Protein AF-A0ABD6E505-F1 (afdb_monomer)

Foldseek 3Di:
DDDPDDDPPPPPPVPFAQDAPLVVLLVVDPDPVLNVLSVVLVPFQAAQQLVSVVSVVVSLVPDPPVSVVVRVVNSVVRRVVLVVVLVVVLVVCVVVVHDPLVSVLSVVLSVLVRRSRGGNNRSVVVNVVSCCVSPVPDDPPPPPPVPDDPD

Secondary structure (DSSP, 8-state):
---------------------HHHHHHH---HHHHHHHHHHHH--SS-HHHHHHHHHHHHHTS-HHHHHHHHHHHHHHHHHHHHHHHHHHHHHHHTT--HHHHHHHHHHHHHHH-TTS-HHHHHHHHHHHHHHHHTTS---TT-GGG----

Solvent-accessible surface area (backbone atoms only — not comparable to full-atom values): 8906 Å² total; per-residue (Å²): 137,87,81,84,78,85,77,82,76,76,79,76,72,76,87,60,60,44,73,79,64,41,70,63,48,43,78,70,48,82,53,66,69,60,32,53,51,44,55,53,54,66,69,52,39,75,54,34,42,50,61,48,51,55,54,52,51,58,53,43,72,73,45,58,69,68,58,41,52,52,50,54,51,51,34,53,47,50,28,51,51,52,52,49,52,51,52,51,52,54,51,51,40,59,76,68,67,52,53,71,54,48,57,50,33,55,53,51,38,48,52,43,72,41,39,43,79,40,16,58,50,55,31,51,55,51,37,52,51,42,48,47,70,51,43,73,86,74,70,91,66,92,73,70,65,82,76,61,72,94,124

Sequence (151 aa):
MFIASLFVCLCLLSSGLGFVEIDELRKMVTNPSDNAELWMLENDRVSPRSSIIQRVNAIVARQPANIQNIYRNLVAREKAEDQAKYQSKLMQLRYRNASPQQIQALQQAYQIKTNMALSRQQASNQKNLIYRNAYAWGSTDSRDNSFEWDD

Structure (mmCIF, N/CA/C/O backbone):
data_AF-A0ABD6E505-F1
#
_entry.id   AF-A0ABD6E505-F1
#
loop_
_atom_site.group_PDB
_atom_site.id
_atom_site.type_symbol
_atom_site.label_atom_id
_atom_site.label_alt_id
_atom_site.label_comp_id
_atom_site.label_asym_id
_atom_site.label_entity_id
_atom_site.label_seq_id
_atom_site.pdbx_PDB_ins_code
_atom_site.Cartn_x
_atom_site.Cartn_y
_atom_site.Cartn_z
_atom_site.occupancy
_atom_site.B_iso_or_equiv
_atom_site.auth_seq_id
_atom_site.auth_comp_id
_atom_site.auth_asym_id
_atom_site.auth_atom_id
_atom_site.pdbx_PDB_model_num
ATOM 1 N N . MET A 1 1 ? -48.729 -12.879 -18.733 1.00 40.56 1 MET A N 1
ATOM 2 C CA . MET A 1 1 ? -47.626 -13.685 -18.166 1.00 40.56 1 MET A CA 1
ATOM 3 C C . MET A 1 1 ? -46.514 -12.727 -17.775 1.00 40.56 1 MET A C 1
ATOM 5 O O . MET A 1 1 ? -45.918 -12.119 -18.651 1.00 40.56 1 MET A O 1
ATOM 9 N N . PHE A 1 2 ? -46.331 -12.503 -16.474 1.00 42.44 2 PHE A N 1
ATOM 10 C CA . PHE A 1 2 ? -45.318 -11.599 -15.927 1.00 42.44 2 PHE A CA 1
ATOM 11 C C . PHE A 1 2 ? -43.981 -12.340 -15.837 1.00 42.44 2 PHE A C 1
ATOM 13 O O . PHE A 1 2 ? -43.869 -13.289 -15.067 1.00 42.44 2 PHE A O 1
ATOM 20 N N . ILE A 1 3 ? -42.974 -11.918 -16.604 1.00 48.38 3 ILE A N 1
ATOM 21 C CA . ILE A 1 3 ? -41.590 -12.364 -16.402 1.00 48.38 3 ILE A CA 1
ATOM 22 C C . ILE A 1 3 ? -40.899 -11.284 -15.573 1.00 48.38 3 ILE A C 1
ATOM 24 O O . ILE A 1 3 ? -40.361 -10.311 -16.095 1.00 48.38 3 ILE A O 1
ATOM 28 N N . ALA A 1 4 ? -40.974 -11.445 -14.254 1.00 53.66 4 ALA A N 1
ATOM 29 C CA . ALA A 1 4 ? -40.120 -10.740 -13.314 1.00 53.66 4 ALA A CA 1
ATOM 30 C C . ALA A 1 4 ? -38.715 -11.354 -13.406 1.00 53.66 4 ALA A C 1
ATOM 32 O O . ALA A 1 4 ? -38.418 -12.338 -12.732 1.00 53.66 4 ALA A O 1
ATOM 33 N N . SER A 1 5 ? -37.866 -10.812 -14.281 1.00 62.41 5 SER A N 1
ATOM 34 C CA . SER A 1 5 ? -36.464 -11.221 -14.353 1.00 62.41 5 SER A CA 1
ATOM 35 C C . SER A 1 5 ? -35.626 -10.311 -13.463 1.00 62.41 5 SER A C 1
ATOM 37 O O . SER A 1 5 ? -35.288 -9.180 -13.805 1.00 62.41 5 SER A O 1
ATOM 39 N N . LEU A 1 6 ? -35.343 -10.849 -12.283 1.00 53.00 6 LEU A N 1
ATOM 40 C CA . LEU A 1 6 ? -34.418 -10.369 -11.273 1.00 53.00 6 LEU A CA 1
ATOM 41 C C . LEU A 1 6 ? -33.017 -10.189 -11.893 1.00 53.00 6 LEU A C 1
ATOM 43 O O . LEU A 1 6 ? -32.361 -11.173 -12.226 1.00 53.00 6 LEU A O 1
ATOM 47 N N . PHE A 1 7 ? -32.540 -8.953 -12.036 1.00 55.47 7 PHE A N 1
ATOM 48 C CA . PHE A 1 7 ? -31.124 -8.671 -12.299 1.00 55.47 7 PHE A CA 1
ATOM 49 C C . PHE A 1 7 ? -30.551 -7.918 -11.098 1.00 55.47 7 PHE A C 1
ATOM 51 O O . PHE A 1 7 ? -30.421 -6.697 -11.082 1.00 55.47 7 PHE A O 1
ATOM 58 N N . VAL A 1 8 ? -30.240 -8.677 -10.044 1.00 52.44 8 VAL A N 1
ATOM 59 C CA . VAL A 1 8 ? -29.360 -8.218 -8.965 1.00 52.44 8 VAL A CA 1
ATOM 60 C C . VAL A 1 8 ? -27.954 -8.200 -9.555 1.00 52.44 8 VAL A C 1
ATOM 62 O O . VAL A 1 8 ? -27.241 -9.201 -9.534 1.00 52.44 8 VAL A O 1
ATOM 65 N N . CYS A 1 9 ? -27.573 -7.077 -10.164 1.00 50.66 9 CYS A N 1
ATOM 66 C CA . CYS A 1 9 ? -26.200 -6.874 -10.596 1.00 50.66 9 CYS A CA 1
ATOM 67 C C . CYS A 1 9 ? -25.352 -6.627 -9.346 1.00 50.66 9 CYS A C 1
ATOM 69 O O . CYS A 1 9 ? -25.323 -5.538 -8.779 1.00 50.66 9 CYS A O 1
ATOM 71 N N . LEU A 1 10 ? -24.719 -7.709 -8.907 1.00 47.25 10 LEU A N 1
ATOM 72 C CA . LEU A 1 10 ? -23.671 -7.792 -7.909 1.00 47.25 10 LEU A CA 1
ATOM 73 C C . LEU A 1 10 ? -22.609 -6.713 -8.188 1.00 47.25 10 LEU A C 1
ATOM 75 O O . LEU A 1 10 ? -21.744 -6.889 -9.045 1.00 47.25 10 LEU A O 1
ATOM 79 N N . CYS A 1 11 ? -22.669 -5.590 -7.470 1.00 40.06 11 CYS A N 1
ATOM 80 C CA . CYS A 1 11 ? -21.574 -4.627 -7.418 1.00 40.06 11 CYS A CA 1
ATOM 81 C C . CYS A 1 11 ? -20.410 -5.269 -6.657 1.00 40.06 11 CYS A C 1
ATOM 83 O O . CYS A 1 11 ? -20.187 -4.996 -5.478 1.00 40.06 11 CYS A O 1
ATOM 85 N N . LEU A 1 12 ? -19.657 -6.134 -7.340 1.00 37.03 12 LEU A N 1
ATOM 86 C CA . LEU A 1 12 ? -18.276 -6.435 -6.995 1.00 37.03 12 LEU A CA 1
ATOM 87 C C . LEU A 1 12 ? -17.495 -5.138 -7.203 1.00 37.03 12 LEU A C 1
ATOM 89 O O . LEU A 1 12 ? -16.866 -4.926 -8.236 1.00 37.03 12 LEU A O 1
ATOM 93 N N . LEU A 1 13 ? -17.585 -4.232 -6.227 1.00 41.53 13 LEU A N 1
ATOM 94 C CA . LEU A 1 13 ? -16.603 -3.179 -6.061 1.00 41.53 13 LEU A CA 1
ATOM 95 C C . LEU A 1 13 ? -15.273 -3.903 -5.896 1.00 41.53 13 LEU A C 1
ATOM 97 O O . LEU A 1 13 ? -14.963 -4.466 -4.850 1.00 41.53 13 LEU A O 1
ATOM 101 N N . SER A 1 14 ? -14.530 -3.956 -6.993 1.00 43.62 14 SER A N 1
ATOM 102 C CA . SER A 1 14 ? -13.139 -4.348 -7.043 1.00 43.62 14 SER A CA 1
ATOM 103 C C . SER A 1 14 ? -12.364 -3.381 -6.151 1.00 43.62 14 SER A C 1
ATOM 105 O O . SER A 1 14 ? -11.874 -2.343 -6.603 1.00 43.62 14 SER A O 1
ATOM 107 N N . SER A 1 15 ? -12.300 -3.712 -4.862 1.00 41.56 15 SER A N 1
ATOM 108 C CA . SER A 1 15 ? -11.49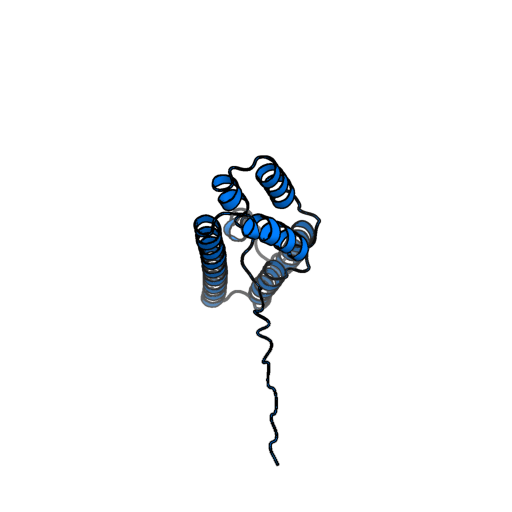9 -3.064 -3.824 1.00 41.56 15 SER A CA 1
ATOM 109 C C . SER A 1 15 ? -10.021 -3.383 -4.049 1.00 41.56 15 SER A C 1
ATOM 111 O O . SER A 1 15 ? -9.359 -4.014 -3.233 1.00 41.56 15 SER A O 1
ATOM 113 N N . GLY A 1 16 ? -9.520 -3.020 -5.225 1.00 50.25 16 GLY A N 1
ATOM 114 C CA . GLY A 1 16 ? -8.101 -2.923 -5.500 1.00 50.25 16 GLY A CA 1
ATOM 115 C C . GLY A 1 16 ? -7.662 -1.495 -5.221 1.00 50.25 16 GLY A C 1
ATOM 116 O O . GLY A 1 16 ? -8.278 -0.560 -5.745 1.00 50.25 16 GLY A O 1
ATOM 117 N N . LEU A 1 17 ? -6.584 -1.379 -4.445 1.00 45.72 17 LEU A N 1
ATOM 118 C CA . LEU A 1 17 ? -5.792 -0.185 -4.132 1.00 45.72 17 LEU A CA 1
ATOM 119 C C . LEU A 1 17 ? -6.328 0.770 -3.069 1.00 45.72 17 LEU A C 1
ATOM 121 O O . LEU A 1 17 ? -7.506 1.100 -3.044 1.00 45.72 17 LEU A O 1
ATOM 125 N N . GLY A 1 18 ? -5.395 1.219 -2.233 1.00 49.81 18 GLY A N 1
ATOM 126 C CA . GLY A 1 18 ? -5.595 1.747 -0.892 1.00 49.81 18 GLY A CA 1
ATOM 127 C C . GLY A 1 18 ? -4.886 0.794 0.058 1.00 49.81 18 GLY A C 1
ATOM 128 O O . GLY A 1 18 ? -5.507 -0.127 0.595 1.00 49.81 18 GLY A O 1
ATOM 129 N N . PHE A 1 19 ? -3.563 0.932 0.173 1.00 57.16 19 PHE A N 1
ATOM 130 C CA . PHE A 1 19 ? -2.916 0.372 1.346 1.00 57.16 19 PHE A CA 1
ATOM 131 C C . PHE A 1 19 ? -3.391 1.174 2.559 1.00 57.16 19 PHE A C 1
ATOM 133 O O . PHE A 1 19 ? -4.110 2.157 2.431 1.00 57.16 19 PHE A O 1
ATOM 140 N N . VAL A 1 20 ? -3.254 0.586 3.731 1.00 66.69 20 VAL A N 1
ATOM 141 C CA . VAL A 1 20 ? -4.198 0.866 4.800 1.00 66.69 20 VAL A CA 1
ATOM 142 C C . VAL A 1 20 ? -3.609 1.967 5.671 1.00 66.69 20 VAL A C 1
ATOM 144 O O . VAL A 1 20 ? -2.615 1.708 6.343 1.00 66.69 20 VAL A O 1
ATOM 147 N N . GLU A 1 21 ? -4.254 3.138 5.702 1.00 84.12 21 GLU A N 1
ATOM 148 C CA . GLU A 1 21 ? -4.054 4.244 6.664 1.00 84.12 21 GLU A CA 1
ATOM 149 C C . GLU A 1 21 ? -4.376 3.786 8.113 1.00 84.12 21 GLU A C 1
ATOM 151 O O . GLU A 1 21 ? -5.223 4.352 8.810 1.00 84.12 21 GLU A O 1
ATOM 156 N N . ILE A 1 22 ? -3.778 2.669 8.554 1.00 90.94 22 ILE A N 1
ATOM 157 C CA . ILE A 1 22 ? -3.976 2.052 9.872 1.00 90.94 22 ILE A CA 1
ATOM 158 C C . ILE A 1 22 ? -3.445 2.994 10.939 1.00 90.94 22 ILE A C 1
ATOM 160 O O . ILE A 1 22 ? -4.117 3.166 11.951 1.00 90.94 22 ILE A O 1
ATOM 164 N N . ASP A 1 23 ? -2.296 3.629 10.706 1.00 92.19 23 ASP A N 1
ATOM 165 C CA . ASP A 1 23 ? -1.736 4.619 11.626 1.00 92.19 23 ASP A CA 1
ATOM 166 C C . ASP A 1 23 ? -2.711 5.786 11.851 1.00 92.19 23 ASP A C 1
ATOM 168 O O . ASP A 1 23 ? -3.028 6.135 12.989 1.00 92.19 23 ASP A O 1
ATOM 172 N N . GLU A 1 24 ? -3.299 6.327 10.781 1.00 93.56 24 GLU A N 1
ATOM 173 C CA . GLU A 1 24 ? -4.310 7.384 10.897 1.00 93.56 24 GLU A CA 1
ATOM 174 C C . GLU A 1 24 ? -5.573 6.901 11.619 1.00 93.56 24 GLU A C 1
ATOM 176 O O . GLU A 1 24 ? -6.121 7.609 12.467 1.00 93.56 24 GLU A O 1
ATOM 181 N N . LEU A 1 25 ? -6.023 5.668 11.360 1.00 94.94 25 LEU A N 1
ATOM 182 C CA . LEU A 1 25 ? -7.134 5.083 12.109 1.00 94.94 25 LEU A CA 1
ATOM 183 C C . LEU A 1 25 ? -6.797 4.946 13.601 1.00 94.94 25 LEU A C 1
ATOM 185 O O . LEU A 1 25 ? -7.627 5.283 14.444 1.00 94.94 25 LEU A O 1
ATOM 189 N N . ARG A 1 26 ? -5.578 4.521 13.948 1.00 95.62 26 ARG A N 1
ATOM 190 C CA . ARG A 1 26 ? -5.114 4.402 15.340 1.00 95.62 26 ARG A CA 1
ATOM 191 C C . ARG A 1 26 ? -5.124 5.736 16.070 1.00 95.62 26 ARG A C 1
ATOM 193 O O . ARG A 1 26 ? -5.472 5.760 17.247 1.00 95.62 26 ARG A O 1
ATOM 200 N N . LYS A 1 27 ? -4.802 6.838 15.388 1.00 94.56 27 LYS A N 1
ATOM 201 C CA . LYS A 1 27 ? -4.876 8.197 15.959 1.00 94.56 27 LYS A CA 1
ATOM 202 C C . LYS A 1 27 ? -6.309 8.616 16.303 1.00 94.56 27 LYS A C 1
ATOM 204 O O . LYS A 1 27 ? -6.499 9.445 17.188 1.00 94.56 27 LYS A O 1
ATOM 209 N N . MET A 1 28 ? -7.313 8.050 15.628 1.00 95.81 28 MET A N 1
ATOM 210 C CA . MET A 1 28 ? -8.731 8.359 15.852 1.00 95.81 28 MET A CA 1
ATOM 211 C C . MET A 1 28 ? -9.427 7.404 16.835 1.00 95.81 28 MET A C 1
ATOM 213 O O . MET A 1 28 ? -10.416 7.786 17.460 1.00 95.81 28 MET A O 1
ATOM 217 N N . VAL A 1 29 ? -8.950 6.163 16.968 1.00 95.19 29 VAL A N 1
ATOM 218 C CA . VAL A 1 29 ? -9.574 5.132 17.812 1.00 95.19 29 VAL A CA 1
ATOM 219 C C . VAL A 1 29 ? -9.135 5.270 19.271 1.00 95.19 29 VAL A C 1
ATOM 221 O O . VAL A 1 29 ? -7.960 5.124 19.603 1.00 95.19 29 VAL A O 1
ATOM 224 N N . THR A 1 30 ? -10.106 5.478 20.163 1.00 93.38 30 THR A N 1
ATOM 225 C CA . THR A 1 30 ? -9.874 5.646 21.609 1.00 93.38 30 THR A CA 1
ATOM 226 C C . THR A 1 30 ? -9.927 4.340 22.401 1.00 93.38 30 THR A C 1
ATOM 228 O O . THR A 1 30 ? -9.417 4.287 23.518 1.00 93.38 30 THR A O 1
ATOM 231 N N . ASN A 1 31 ? -10.530 3.280 21.852 1.00 96.00 31 ASN A N 1
ATOM 232 C CA . ASN A 1 31 ? -10.583 1.974 22.505 1.00 96.00 31 ASN A CA 1
ATOM 233 C C . ASN A 1 31 ? -9.177 1.330 22.520 1.00 96.00 31 ASN A C 1
ATOM 235 O O . ASN A 1 31 ? -8.628 1.075 21.445 1.00 96.00 31 ASN A O 1
ATOM 239 N N . PRO A 1 32 ? -8.596 1.013 23.696 1.00 96.12 32 PRO A N 1
ATOM 240 C CA . PRO A 1 32 ? -7.238 0.471 23.769 1.00 96.12 32 PRO A CA 1
ATOM 241 C C . PRO A 1 32 ? -7.069 -0.898 23.103 1.00 96.12 32 PRO A C 1
ATOM 243 O O . PRO A 1 32 ? -6.021 -1.166 22.522 1.00 96.12 32 PRO A O 1
ATOM 246 N N . SER A 1 33 ? -8.092 -1.757 23.164 1.00 97.50 33 SER A N 1
ATOM 247 C CA . SER A 1 33 ? -8.061 -3.084 22.539 1.00 97.50 33 SER A CA 1
ATOM 248 C C . SER A 1 33 ? -8.027 -2.970 21.019 1.00 97.50 33 SER A C 1
ATOM 250 O O . SER A 1 33 ? -7.216 -3.626 20.371 1.00 97.50 33 SER A O 1
ATOM 252 N N . ASP A 1 34 ? -8.876 -2.112 20.450 1.00 97.62 34 ASP A N 1
ATOM 253 C CA . ASP A 1 34 ? -8.894 -1.872 19.006 1.00 97.62 34 ASP A CA 1
ATOM 254 C C . ASP A 1 34 ? -7.589 -1.208 18.548 1.00 97.62 34 ASP A C 1
ATOM 256 O O . ASP A 1 34 ? -7.037 -1.581 17.517 1.00 97.62 34 ASP A O 1
ATOM 260 N N . ASN A 1 35 ? -7.047 -0.265 19.327 1.00 96.81 35 ASN A N 1
ATOM 261 C CA . ASN A 1 35 ? -5.767 0.375 19.018 1.00 96.81 35 ASN A CA 1
ATOM 262 C C . ASN A 1 35 ? -4.603 -0.633 19.009 1.00 96.81 35 ASN A C 1
ATOM 264 O O . ASN A 1 35 ? -3.786 -0.621 18.085 1.00 96.81 35 ASN A O 1
ATOM 268 N N . ALA A 1 36 ? -4.554 -1.536 19.994 1.00 97.44 36 ALA A N 1
ATOM 269 C CA . ALA A 1 36 ? -3.557 -2.602 20.056 1.00 97.44 36 ALA A CA 1
ATOM 270 C C . ALA A 1 36 ? -3.682 -3.574 18.872 1.00 97.44 36 ALA A C 1
ATOM 272 O O . ALA A 1 36 ? -2.675 -3.932 18.260 1.00 97.44 36 ALA A O 1
ATOM 273 N N . GLU A 1 37 ? -4.908 -3.960 18.499 1.00 97.75 37 GLU A N 1
ATOM 274 C CA . GLU A 1 37 ? -5.140 -4.808 17.327 1.00 97.75 37 GLU A CA 1
ATOM 275 C C . GLU A 1 37 ? -4.695 -4.113 16.032 1.00 97.75 37 GLU A C 1
ATOM 277 O O . GLU A 1 37 ? -4.008 -4.722 15.211 1.00 97.75 37 GLU A O 1
ATOM 282 N N . LEU A 1 38 ? -5.022 -2.830 15.863 1.00 96.75 38 LEU A N 1
ATOM 283 C CA . LEU A 1 38 ? -4.567 -2.041 14.721 1.00 96.75 38 LEU A CA 1
ATOM 284 C C . LEU A 1 38 ? -3.036 -1.961 14.661 1.00 96.75 38 LEU A C 1
ATOM 286 O O . LEU A 1 38 ? -2.473 -2.140 13.585 1.00 96.75 38 LEU A O 1
ATOM 290 N N . TRP A 1 39 ? -2.349 -1.763 15.791 1.00 95.88 39 TRP A N 1
ATOM 291 C CA . TRP A 1 39 ? -0.882 -1.761 15.828 1.00 95.88 39 TRP A CA 1
ATOM 292 C C . TRP A 1 39 ? -0.298 -3.103 15.366 1.00 95.88 39 TRP A C 1
ATOM 294 O O . TRP A 1 39 ? 0.649 -3.134 14.579 1.00 95.88 39 TRP A O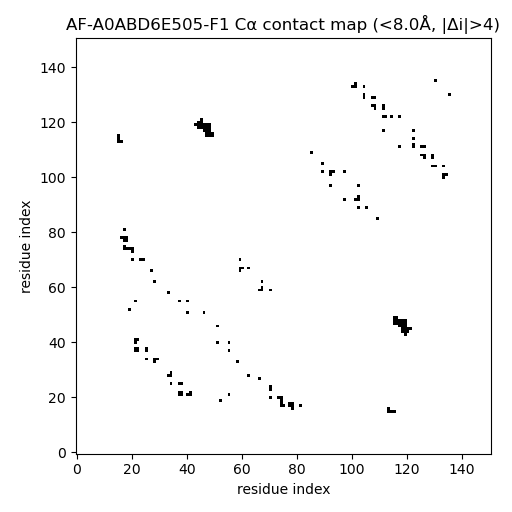 1
ATOM 304 N N . MET A 1 40 ? -0.882 -4.226 15.795 1.00 97.25 40 MET A N 1
ATOM 305 C CA . MET A 1 40 ? -0.455 -5.547 15.325 1.00 97.25 40 MET A CA 1
ATOM 306 C C . MET A 1 40 ? -0.679 -5.718 13.817 1.00 97.25 40 MET A C 1
ATOM 308 O O . MET A 1 40 ? 0.199 -6.220 13.121 1.00 97.25 40 MET A O 1
ATOM 312 N N . LEU A 1 41 ? -1.835 -5.288 13.304 1.00 95.44 41 LEU A N 1
ATOM 313 C CA . LEU A 1 41 ? -2.189 -5.372 11.882 1.00 95.44 41 LEU A CA 1
ATOM 314 C C . LEU A 1 41 ? -1.305 -4.488 10.992 1.00 95.44 41 LEU A C 1
ATOM 316 O O . LEU A 1 41 ? -0.999 -4.855 9.857 1.00 95.44 41 LEU A O 1
ATOM 320 N N . GLU A 1 42 ? -0.889 -3.331 11.497 1.00 94.00 42 GLU A N 1
ATOM 321 C CA . GLU A 1 42 ? 0.046 -2.428 10.827 1.00 94.00 42 GLU A CA 1
ATOM 322 C C . GLU A 1 42 ? 1.427 -3.066 10.648 1.00 94.00 42 GLU A C 1
ATOM 324 O O . GLU A 1 42 ? 2.030 -2.964 9.579 1.00 94.00 42 GLU A O 1
ATOM 329 N N . ASN A 1 43 ? 1.896 -3.778 11.674 1.00 93.50 43 ASN A N 1
ATOM 330 C CA . ASN A 1 43 ? 3.204 -4.428 11.687 1.00 93.50 43 ASN A CA 1
ATOM 331 C C . ASN A 1 43 ? 3.196 -5.838 11.073 1.00 93.50 43 ASN A C 1
ATOM 333 O O . ASN A 1 43 ? 4.257 -6.439 10.886 1.00 93.50 43 ASN A O 1
ATOM 337 N N . ASP A 1 44 ? 2.027 -6.376 10.722 1.00 94.56 44 ASP A N 1
ATOM 338 C CA . ASP A 1 44 ? 1.918 -7.675 10.068 1.00 94.56 44 ASP A CA 1
ATOM 339 C C . ASP A 1 44 ? 2.386 -7.592 8.606 1.00 94.56 44 ASP A C 1
ATOM 341 O O . ASP A 1 44 ? 1.707 -7.077 7.707 1.00 94.56 44 ASP A O 1
ATOM 345 N N . ARG A 1 45 ? 3.588 -8.123 8.360 1.00 93.88 45 ARG A N 1
ATOM 346 C CA . ARG A 1 45 ? 4.197 -8.176 7.024 1.00 93.88 45 ARG A CA 1
ATOM 347 C C . ARG A 1 45 ? 3.935 -9.488 6.289 1.00 93.88 45 ARG A C 1
ATOM 349 O O . ARG A 1 45 ? 4.247 -9.562 5.098 1.00 93.88 45 ARG A O 1
ATOM 356 N N . VAL A 1 46 ? 3.391 -10.503 6.961 1.00 95.94 46 VAL A N 1
ATOM 357 C CA . VAL A 1 46 ? 3.352 -11.892 6.473 1.00 95.94 46 VAL A CA 1
ATOM 358 C C . VAL A 1 46 ? 1.956 -12.349 6.077 1.00 95.94 46 VAL A C 1
ATOM 360 O O . VAL A 1 46 ? 1.837 -13.157 5.155 1.00 95.94 46 VAL A O 1
ATOM 363 N N . SER A 1 47 ? 0.909 -11.804 6.691 1.00 95.00 47 SER A N 1
ATOM 364 C CA . SER A 1 47 ? -0.466 -12.124 6.317 1.00 95.00 47 SER A CA 1
ATOM 365 C C . SER A 1 47 ? -0.842 -11.519 4.961 1.00 95.00 47 SER A C 1
ATOM 367 O O . SER A 1 47 ? -0.376 -10.425 4.612 1.00 95.00 47 SER A O 1
ATOM 369 N N . PRO A 1 48 ? -1.727 -12.180 4.188 1.00 95.38 48 PRO A N 1
ATOM 370 C CA . PRO A 1 48 ? -2.332 -11.580 3.008 1.00 95.38 48 PRO A CA 1
ATOM 371 C C . PRO A 1 48 ? -2.990 -10.243 3.353 1.00 95.38 48 PRO A C 1
ATOM 373 O O . PRO A 1 48 ? -3.737 -10.132 4.329 1.00 95.38 48 PRO A O 1
ATOM 376 N N . ARG A 1 49 ? -2.753 -9.221 2.527 1.00 92.38 49 ARG A N 1
ATOM 377 C CA . ARG A 1 49 ? -3.281 -7.872 2.778 1.00 92.38 49 ARG A CA 1
ATOM 378 C C . ARG A 1 49 ? -4.810 -7.833 2.782 1.00 92.38 49 ARG A C 1
ATOM 380 O O . ARG A 1 49 ? -5.395 -7.044 3.516 1.00 92.38 49 ARG A O 1
ATOM 387 N N . SER A 1 50 ? -5.464 -8.711 2.022 1.00 92.75 50 SER A N 1
ATOM 388 C CA . SER A 1 50 ? -6.918 -8.904 2.055 1.00 92.75 50 SER A CA 1
ATOM 389 C C . SER A 1 50 ? -7.422 -9.302 3.446 1.00 92.75 50 SER A C 1
ATOM 391 O O . SER A 1 50 ? -8.410 -8.742 3.916 1.00 92.75 50 SER A O 1
ATOM 393 N N . SER A 1 51 ? -6.715 -10.204 4.131 1.00 94.94 51 SER A N 1
ATOM 394 C CA . SER A 1 51 ? -7.036 -10.616 5.500 1.00 94.94 51 SER A CA 1
ATOM 395 C C . SER A 1 51 ? -6.847 -9.469 6.495 1.00 94.94 51 SER A C 1
ATOM 397 O O . SER A 1 51 ? -7.662 -9.300 7.401 1.00 94.94 51 SER A O 1
ATOM 399 N N . ILE A 1 52 ? -5.797 -8.657 6.325 1.00 94.50 52 ILE A N 1
ATOM 400 C CA . ILE A 1 52 ? -5.564 -7.466 7.158 1.00 94.50 52 ILE A CA 1
ATOM 401 C C . ILE A 1 52 ? -6.717 -6.470 6.980 1.00 94.50 52 ILE A C 1
ATOM 403 O O . ILE A 1 52 ? -7.316 -6.051 7.969 1.00 94.50 52 ILE A O 1
ATOM 407 N N . ILE A 1 53 ? -7.097 -6.151 5.736 1.00 92.56 53 ILE A N 1
ATOM 408 C CA . ILE A 1 53 ? -8.210 -5.232 5.447 1.00 92.56 53 ILE A CA 1
ATOM 409 C C . ILE A 1 53 ? -9.527 -5.725 6.047 1.00 92.56 53 ILE A C 1
ATOM 411 O O . ILE A 1 53 ? -10.281 -4.922 6.591 1.00 92.56 53 ILE A O 1
ATOM 415 N N . GLN A 1 54 ? -9.819 -7.026 5.983 1.00 94.12 54 GLN A N 1
ATOM 416 C CA . GLN A 1 54 ? -11.035 -7.575 6.590 1.00 94.12 54 GLN A CA 1
ATOM 417 C C . GLN A 1 54 ? -11.104 -7.284 8.095 1.00 94.12 54 GLN A C 1
ATOM 419 O O . GLN A 1 54 ? -12.146 -6.847 8.586 1.00 94.12 54 GLN A O 1
ATOM 424 N N . ARG A 1 55 ? -9.989 -7.455 8.814 1.00 96.06 55 ARG A N 1
ATOM 425 C CA . ARG A 1 55 ? -9.911 -7.166 10.253 1.00 96.06 55 ARG A CA 1
ATOM 426 C C . ARG A 1 55 ? -9.989 -5.670 10.548 1.00 96.06 55 ARG A C 1
ATOM 428 O O . ARG A 1 55 ? -10.745 -5.267 11.427 1.00 96.06 55 ARG A O 1
ATOM 435 N N . VAL A 1 56 ? -9.300 -4.836 9.767 1.00 9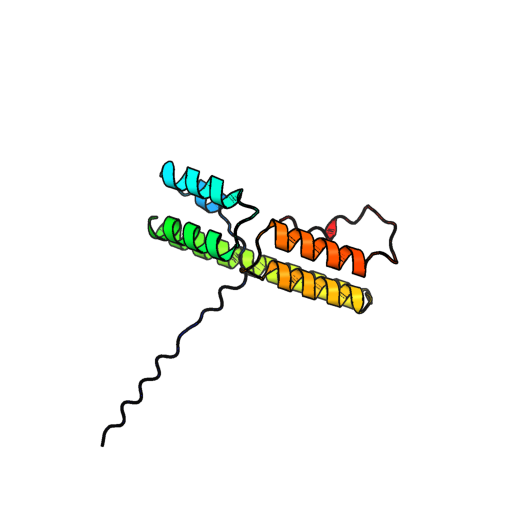5.69 56 VAL A N 1
ATOM 436 C CA . VAL A 1 56 ? -9.394 -3.372 9.901 1.00 95.69 56 VAL A CA 1
ATOM 437 C C . VAL A 1 56 ? -10.828 -2.892 9.669 1.00 95.69 56 VAL A C 1
ATOM 439 O O . VAL A 1 56 ? -11.351 -2.125 10.472 1.00 95.69 56 VAL A O 1
ATOM 442 N N . ASN A 1 57 ? -11.518 -3.403 8.648 1.00 94.19 57 ASN A N 1
ATOM 443 C CA . ASN A 1 57 ? -12.916 -3.058 8.384 1.00 94.19 57 ASN A CA 1
ATOM 444 C C . ASN A 1 57 ? -13.848 -3.456 9.538 1.00 94.19 57 ASN A C 1
ATOM 446 O O . ASN A 1 57 ? -14.788 -2.721 9.839 1.00 94.19 57 ASN A O 1
ATOM 450 N N . ALA A 1 58 ? -13.580 -4.575 10.218 1.00 96.19 58 ALA A N 1
ATOM 451 C CA . ALA A 1 58 ? -14.331 -4.974 11.408 1.00 96.19 58 ALA A CA 1
ATOM 452 C C . ALA A 1 58 ? -14.103 -4.018 12.597 1.00 96.19 58 ALA A C 1
ATOM 454 O O . ALA A 1 58 ? -15.021 -3.774 13.381 1.00 96.19 58 ALA A O 1
ATOM 455 N N . ILE A 1 59 ? -12.904 -3.443 12.730 1.00 96.75 59 ILE A N 1
ATOM 456 C CA . ILE A 1 59 ? -12.609 -2.402 13.727 1.00 96.75 59 ILE A CA 1
ATOM 457 C C . ILE A 1 59 ? -13.324 -1.100 13.360 1.00 96.75 59 ILE A C 1
ATOM 459 O O . ILE A 1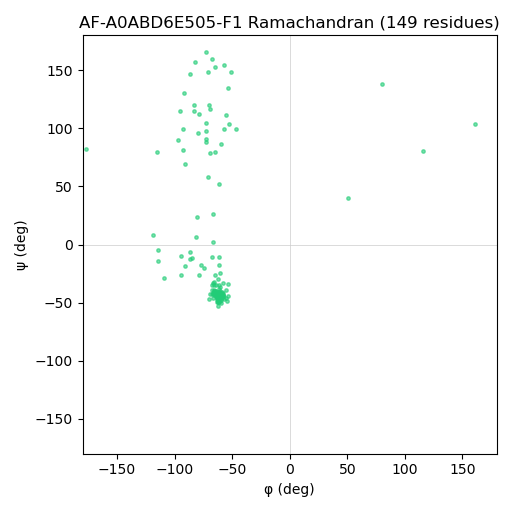 59 ? -14.003 -0.519 14.204 1.00 96.75 59 ILE A O 1
ATOM 463 N N . VAL A 1 60 ? -13.241 -0.677 12.094 1.00 96.25 60 VAL A N 1
ATOM 464 C CA . VAL A 1 60 ? -13.909 0.528 11.574 1.00 96.25 60 VAL A CA 1
ATOM 465 C C . VAL A 1 60 ? -15.421 0.455 11.775 1.00 96.25 60 VAL A C 1
ATOM 467 O O . VAL A 1 60 ? -16.017 1.426 12.228 1.00 96.25 60 VAL A O 1
ATOM 470 N N . ALA A 1 61 ? -16.046 -0.695 11.510 1.00 96.38 61 ALA A N 1
ATOM 471 C CA . ALA A 1 61 ? -17.488 -0.884 11.674 1.00 96.38 61 ALA A CA 1
ATOM 472 C C . ALA A 1 61 ? -17.978 -0.671 13.120 1.00 96.38 61 ALA A C 1
ATOM 474 O O . ALA A 1 61 ? -19.143 -0.332 13.323 1.00 96.38 61 ALA A O 1
ATOM 475 N N . ARG A 1 62 ? -17.096 -0.836 14.116 1.00 96.75 62 ARG A N 1
ATOM 476 C CA . ARG A 1 62 ? -17.385 -0.578 15.536 1.00 96.75 62 ARG A CA 1
ATOM 477 C C . ARG A 1 62 ? -17.195 0.887 15.939 1.00 96.75 62 ARG A C 1
ATOM 479 O O . ARG A 1 62 ? -17.608 1.266 17.031 1.00 96.75 62 ARG A O 1
ATOM 486 N N . GLN A 1 63 ? -16.591 1.712 15.082 1.00 96.81 63 GLN A N 1
ATOM 487 C CA . GLN A 1 63 ? -16.333 3.120 15.382 1.00 96.81 63 GLN A CA 1
ATOM 488 C C . GLN A 1 63 ? -17.561 4.006 15.118 1.00 96.81 63 GLN A C 1
ATOM 490 O O . GLN A 1 63 ? -18.405 3.670 14.284 1.00 96.81 63 GLN A O 1
ATOM 495 N N . PRO A 1 64 ? -17.648 5.184 15.761 1.00 97.62 64 PRO A N 1
ATOM 496 C CA . PRO A 1 64 ? -18.613 6.224 15.417 1.00 97.62 64 PRO A CA 1
ATOM 497 C C . PRO A 1 64 ? -18.622 6.595 13.924 1.00 97.62 64 PRO A C 1
ATOM 499 O O . PRO A 1 64 ? -17.591 6.582 13.248 1.00 97.62 64 PRO A O 1
ATOM 502 N N . ALA A 1 65 ? -19.791 6.983 13.404 1.00 97.31 6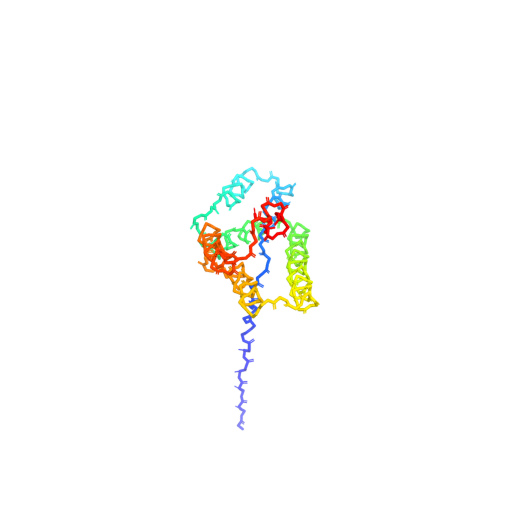5 ALA A N 1
ATOM 503 C CA . ALA A 1 65 ? -19.998 7.236 11.973 1.00 97.31 65 ALA A CA 1
ATOM 504 C C . ALA A 1 65 ? -19.062 8.311 11.385 1.00 97.31 65 ALA A C 1
ATOM 506 O O . ALA A 1 65 ? -18.652 8.210 10.229 1.00 97.31 65 ALA A O 1
ATOM 507 N N . ASN A 1 66 ? -18.687 9.326 12.170 1.00 97.44 66 ASN A N 1
ATOM 508 C CA . ASN A 1 66 ? -17.717 10.338 11.751 1.00 97.44 66 ASN A CA 1
ATOM 509 C C . ASN A 1 66 ? -16.326 9.732 11.502 1.00 97.44 66 ASN A C 1
ATOM 511 O O . ASN A 1 66 ? -15.726 10.035 10.475 1.00 97.44 66 ASN A O 1
ATOM 515 N N . ILE A 1 67 ? -15.846 8.836 12.372 1.00 95.75 67 ILE A N 1
ATOM 516 C CA . ILE A 1 67 ? -14.556 8.147 12.196 1.00 95.75 67 ILE A CA 1
ATOM 517 C C . ILE A 1 67 ? -14.607 7.238 10.968 1.00 95.75 67 ILE A C 1
ATOM 519 O O . ILE A 1 67 ? -13.690 7.258 10.150 1.00 95.75 67 ILE A O 1
ATOM 523 N N . GLN A 1 68 ? -15.708 6.504 10.775 1.00 95.44 68 GLN A N 1
ATOM 524 C CA . GLN A 1 68 ? -15.895 5.679 9.577 1.00 95.44 68 GLN A CA 1
ATOM 525 C C . GLN A 1 68 ? -15.822 6.507 8.286 1.00 95.44 68 GLN A C 1
ATOM 527 O O . GLN A 1 68 ? -15.187 6.093 7.316 1.00 95.44 68 GLN A O 1
ATOM 532 N N . ASN A 1 69 ? -16.471 7.676 8.266 1.00 95.06 69 ASN A N 1
ATOM 533 C CA . ASN A 1 69 ? -16.446 8.594 7.127 1.00 95.06 69 ASN A CA 1
ATOM 534 C C . ASN A 1 69 ? -15.037 9.130 6.853 1.00 95.06 69 ASN A C 1
ATOM 536 O O . ASN A 1 69 ? -14.591 9.093 5.707 1.00 95.06 69 ASN A O 1
ATOM 540 N N . ILE A 1 70 ? -14.334 9.595 7.891 1.00 94.75 70 ILE A N 1
ATOM 541 C CA . ILE A 1 70 ? -12.962 10.102 7.758 1.00 94.75 70 ILE A CA 1
ATOM 542 C C . ILE A 1 70 ? -12.053 9.002 7.212 1.00 94.75 70 ILE A C 1
ATOM 544 O O . ILE A 1 70 ? -11.356 9.221 6.226 1.00 94.75 70 ILE A O 1
ATOM 548 N N . TYR A 1 71 ? -12.126 7.799 7.780 1.00 93.94 71 TYR A N 1
ATOM 549 C CA . TYR A 1 71 ? -11.319 6.670 7.336 1.00 93.94 71 TYR A CA 1
ATOM 550 C C . TYR A 1 71 ? -11.572 6.298 5.866 1.00 93.94 71 TYR A C 1
ATOM 552 O O . TYR A 1 71 ? -10.625 6.128 5.101 1.00 93.94 71 TYR A O 1
ATOM 560 N N . ARG A 1 72 ? -12.838 6.254 5.423 1.00 92.44 72 ARG A N 1
ATOM 561 C CA . ARG A 1 72 ? -13.166 6.032 4.001 1.00 92.44 72 ARG A CA 1
ATOM 562 C C . ARG A 1 72 ? -12.540 7.085 3.086 1.00 92.44 72 ARG A C 1
ATOM 564 O O . ARG A 1 72 ? -12.034 6.736 2.021 1.00 92.44 72 ARG A O 1
ATOM 571 N N . ASN A 1 73 ? -12.564 8.352 3.497 1.00 92.81 73 ASN A N 1
ATOM 572 C CA . ASN A 1 73 ? -11.972 9.441 2.722 1.00 92.81 73 ASN A CA 1
ATOM 573 C C . ASN A 1 73 ? -10.443 9.336 2.661 1.00 92.81 73 ASN A C 1
ATOM 575 O O . ASN A 1 73 ? -9.871 9.574 1.601 1.00 92.81 73 ASN A O 1
ATOM 579 N N . LEU A 1 74 ? -9.794 8.940 3.760 1.00 91.62 74 LEU A N 1
ATOM 580 C CA . LEU A 1 74 ? -8.348 8.704 3.806 1.00 91.62 74 LEU A CA 1
ATOM 581 C C . LEU A 1 74 ? -7.936 7.586 2.836 1.00 91.62 74 LEU A C 1
ATOM 583 O O . LEU A 1 74 ? -7.088 7.807 1.975 1.00 91.62 74 LEU A O 1
ATOM 587 N N . VAL A 1 75 ? -8.624 6.440 2.875 1.00 90.25 75 VAL A N 1
ATOM 588 C CA . VAL A 1 75 ? -8.371 5.319 1.950 1.00 90.25 75 VAL A CA 1
ATOM 589 C C . VAL A 1 75 ? -8.580 5.733 0.487 1.00 90.25 75 VAL A C 1
ATOM 591 O O . VAL A 1 75 ? -7.788 5.378 -0.389 1.00 90.25 75 VAL A O 1
ATOM 594 N N . ALA A 1 76 ? -9.636 6.501 0.197 1.00 89.69 76 ALA A N 1
ATOM 595 C CA . ALA A 1 76 ? -9.897 6.996 -1.153 1.00 89.69 76 ALA A CA 1
ATOM 596 C C . ALA A 1 76 ? -8.808 7.968 -1.641 1.00 89.69 76 ALA A C 1
ATOM 598 O O . ALA A 1 76 ? -8.403 7.897 -2.804 1.00 89.69 76 ALA A O 1
ATOM 599 N N . ARG A 1 77 ? -8.320 8.848 -0.756 1.00 90.31 77 ARG A N 1
ATOM 600 C CA . ARG A 1 77 ? -7.221 9.776 -1.043 1.00 90.31 77 ARG A CA 1
ATOM 601 C C . ARG A 1 77 ? -5.938 9.017 -1.364 1.00 90.31 77 ARG A C 1
ATOM 603 O O . ARG A 1 77 ? -5.373 9.247 -2.429 1.00 90.31 77 ARG A O 1
ATOM 610 N N . GLU A 1 78 ? -5.512 8.093 -0.504 1.00 87.50 78 GLU A N 1
ATOM 611 C CA . GLU A 1 78 ? -4.275 7.332 -0.718 1.00 87.50 78 GLU A CA 1
ATOM 612 C C . GLU A 1 78 ? -4.322 6.553 -2.038 1.00 87.50 78 GLU A C 1
ATOM 614 O O . GLU A 1 78 ? -3.381 6.600 -2.831 1.00 87.50 78 GLU A O 1
ATOM 619 N N . LYS A 1 79 ? -5.460 5.918 -2.348 1.00 86.81 79 LYS A N 1
ATOM 620 C CA . LYS A 1 79 ? -5.669 5.245 -3.638 1.00 86.81 79 LYS A CA 1
ATOM 621 C C . LYS A 1 79 ? -5.450 6.188 -4.825 1.00 86.81 79 LYS A C 1
ATOM 623 O O . LYS A 1 79 ? -4.806 5.805 -5.806 1.00 86.81 79 LYS A O 1
ATOM 628 N N . ALA A 1 80 ? -6.013 7.393 -4.761 1.00 90.12 80 ALA A N 1
ATOM 629 C CA . ALA A 1 80 ? -5.880 8.385 -5.821 1.00 90.12 80 ALA A CA 1
ATOM 630 C C . ALA A 1 80 ? -4.428 8.870 -5.959 1.00 90.12 80 ALA A C 1
ATOM 632 O O . ALA A 1 80 ? -3.916 8.953 -7.078 1.00 90.12 80 ALA A O 1
ATOM 633 N N . GLU A 1 81 ? -3.746 9.127 -4.841 1.00 89.69 81 GLU A N 1
ATOM 634 C CA . GLU A 1 81 ? -2.333 9.513 -4.820 1.00 89.69 81 GLU A CA 1
ATOM 635 C C . GLU A 1 81 ? -1.434 8.422 -5.409 1.00 89.69 81 GLU A C 1
ATOM 637 O O . GLU A 1 81 ? -0.581 8.709 -6.249 1.00 89.69 81 GLU A O 1
ATOM 642 N N . ASP A 1 82 ? -1.654 7.163 -5.038 1.00 88.25 82 ASP A N 1
ATOM 643 C CA . ASP A 1 82 ? -0.908 6.019 -5.559 1.00 88.25 82 ASP A CA 1
ATOM 644 C C . ASP A 1 82 ? -1.073 5.854 -7.068 1.00 88.25 82 ASP A C 1
ATOM 646 O O . ASP A 1 82 ? -0.099 5.640 -7.800 1.00 88.25 82 ASP A O 1
ATOM 650 N N . GLN A 1 83 ? -2.308 5.977 -7.555 1.00 90.75 83 GLN A N 1
ATOM 651 C CA . GLN A 1 83 ? -2.592 5.926 -8.981 1.00 90.75 83 GLN A CA 1
ATOM 652 C C . GLN A 1 83 ? -1.935 7.099 -9.720 1.00 90.75 83 GLN A C 1
ATOM 654 O O . GLN A 1 83 ? -1.318 6.886 -10.765 1.00 90.75 83 GLN A O 1
ATOM 659 N N . ALA A 1 84 ? -2.007 8.316 -9.178 1.00 92.81 84 ALA A N 1
ATOM 660 C CA . ALA A 1 84 ? -1.373 9.492 -9.767 1.00 92.81 84 ALA A CA 1
ATOM 661 C C . ALA A 1 84 ? 0.158 9.357 -9.815 1.00 92.81 84 ALA A C 1
ATOM 663 O O . ALA A 1 84 ? 0.766 9.603 -10.860 1.00 92.81 84 ALA A O 1
ATOM 664 N N . LYS A 1 85 ? 0.785 8.888 -8.725 1.00 90.50 85 LYS A N 1
ATOM 665 C CA . LYS A 1 85 ? 2.229 8.603 -8.661 1.00 90.50 85 LYS A CA 1
ATOM 666 C C . LYS A 1 85 ? 2.635 7.581 -9.724 1.00 90.50 85 LYS A C 1
ATOM 668 O O . LYS A 1 85 ? 3.625 7.792 -10.425 1.00 90.50 85 LYS A O 1
ATOM 673 N N . TYR A 1 86 ? 1.864 6.505 -9.893 1.00 92.81 86 TYR A N 1
ATOM 674 C CA . TYR A 1 86 ? 2.130 5.488 -10.915 1.00 92.81 86 TYR A CA 1
ATOM 675 C C . TYR A 1 86 ? 2.055 6.061 -12.336 1.00 92.81 86 TYR A C 1
ATOM 677 O O . TYR A 1 86 ? 2.991 5.881 -13.117 1.00 92.81 86 TYR A O 1
ATOM 685 N N . GLN A 1 87 ? 0.988 6.796 -12.659 1.00 95.69 87 GLN A N 1
ATOM 686 C CA . GLN A 1 87 ? 0.822 7.406 -13.984 1.00 95.69 87 GLN A CA 1
ATOM 687 C C . GLN A 1 87 ? 1.923 8.431 -14.280 1.00 95.69 87 GLN A C 1
ATOM 689 O O . GLN A 1 87 ? 2.482 8.437 -15.378 1.00 95.69 87 GLN A O 1
ATOM 694 N N . SER A 1 88 ? 2.292 9.246 -13.288 1.00 94.56 88 SER A N 1
ATOM 695 C CA . SER A 1 88 ? 3.395 10.204 -13.400 1.00 94.56 88 SER A CA 1
ATOM 696 C C . SER A 1 88 ? 4.722 9.501 -13.698 1.00 94.56 88 SER A C 1
ATOM 698 O O . SER A 1 88 ? 5.386 9.841 -14.678 1.00 94.56 88 SER A O 1
ATOM 700 N N . LYS A 1 89 ? 5.086 8.463 -12.929 1.00 91.31 89 LYS A N 1
ATOM 701 C CA . LYS A 1 89 ? 6.316 7.685 -13.169 1.00 91.31 89 LYS A CA 1
ATOM 702 C C . LYS A 1 89 ? 6.313 7.019 -14.550 1.00 91.31 89 LYS A C 1
ATOM 704 O O . LYS A 1 89 ? 7.321 7.061 -15.253 1.00 91.31 89 LYS A O 1
ATOM 709 N N . LEU A 1 90 ? 5.180 6.462 -14.982 1.00 94.62 90 LEU A N 1
ATOM 710 C CA . LEU A 1 90 ? 5.046 5.854 -16.308 1.00 94.62 90 LEU A CA 1
ATOM 711 C C . LEU A 1 90 ? 5.255 6.878 -17.433 1.00 94.62 90 LEU A C 1
ATOM 713 O O . LEU A 1 90 ? 5.950 6.593 -18.409 1.00 94.62 90 LEU A O 1
ATOM 717 N N . MET A 1 91 ? 4.682 8.075 -17.296 1.00 95.56 91 MET A N 1
ATOM 718 C CA . MET A 1 91 ? 4.863 9.169 -18.252 1.00 95.56 91 MET A CA 1
ATOM 719 C C . MET A 1 91 ? 6.321 9.640 -18.302 1.00 95.56 91 MET A C 1
ATOM 721 O O . MET A 1 91 ? 6.859 9.825 -19.392 1.00 95.56 91 MET A O 1
ATOM 725 N N . GLN A 1 92 ? 6.983 9.770 -17.148 1.00 92.94 92 GLN A N 1
ATOM 726 C CA . GLN A 1 92 ? 8.399 10.141 -17.073 1.00 92.94 92 GLN A CA 1
ATOM 727 C C . GLN A 1 92 ? 9.301 9.124 -17.783 1.00 92.94 92 GLN A C 1
ATOM 729 O O . GLN A 1 92 ? 10.162 9.525 -18.565 1.00 92.94 92 GLN A O 1
ATOM 734 N N . LEU A 1 93 ? 9.087 7.819 -17.569 1.00 91.25 93 LEU A N 1
ATOM 735 C CA . LEU A 1 93 ? 9.843 6.770 -18.268 1.00 91.25 93 LEU A CA 1
ATOM 736 C C . LEU A 1 93 ? 9.649 6.850 -19.786 1.00 91.25 93 LEU A C 1
ATOM 738 O O . LEU A 1 93 ? 10.621 6.785 -20.534 1.00 91.25 93 LEU A O 1
ATOM 742 N N . ARG A 1 94 ? 8.408 7.049 -20.244 1.00 93.12 94 ARG A N 1
ATOM 743 C CA . ARG A 1 94 ? 8.107 7.207 -21.675 1.00 93.12 94 ARG A CA 1
ATOM 744 C C . ARG A 1 94 ? 8.792 8.434 -22.273 1.00 93.12 94 ARG A C 1
ATOM 746 O O . ARG A 1 94 ? 9.398 8.322 -23.330 1.00 93.12 94 ARG A O 1
ATOM 753 N N . TYR A 1 95 ? 8.746 9.576 -21.588 1.00 95.25 95 TYR A N 1
ATOM 754 C CA . TYR A 1 95 ? 9.377 10.815 -22.056 1.00 95.25 95 TYR A CA 1
ATOM 755 C C . TYR A 1 95 ? 10.909 10.712 -22.118 1.00 95.25 95 TYR A C 1
ATOM 757 O O . TYR A 1 95 ? 11.543 11.300 -22.988 1.00 95.25 95 TYR A O 1
ATOM 765 N N . ARG A 1 96 ? 11.512 9.929 -21.217 1.00 92.81 96 ARG A N 1
ATOM 766 C CA . ARG A 1 96 ? 12.956 9.650 -21.194 1.00 92.81 96 ARG A CA 1
ATOM 767 C C . ARG A 1 96 ? 13.388 8.553 -22.177 1.00 92.81 96 ARG A C 1
ATOM 769 O O . ARG A 1 96 ? 14.549 8.162 -22.139 1.00 92.81 96 ARG A O 1
ATOM 776 N N . ASN A 1 97 ? 12.488 8.051 -23.029 1.00 93.31 97 ASN A N 1
ATOM 777 C CA . ASN A 1 97 ? 12.741 6.912 -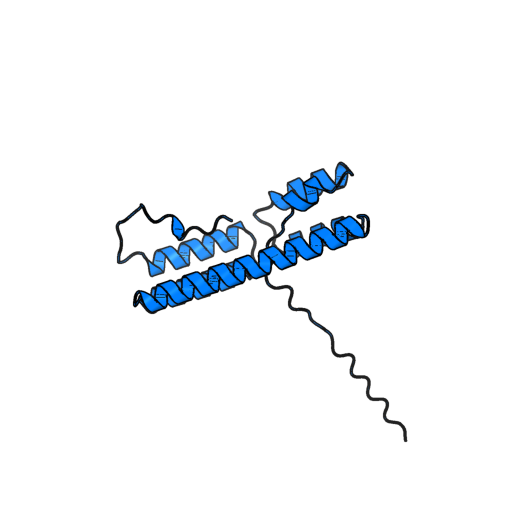23.920 1.00 93.31 97 ASN A CA 1
ATOM 778 C C . ASN A 1 97 ? 1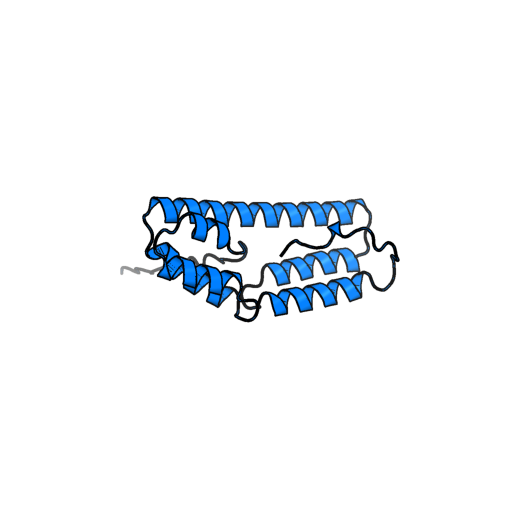3.321 5.692 -23.175 1.00 93.31 97 ASN A C 1
ATOM 780 O O . ASN A 1 97 ? 14.230 5.025 -23.668 1.00 93.31 97 ASN A O 1
ATOM 784 N N . ALA A 1 98 ? 12.813 5.419 -21.967 1.00 92.44 98 ALA A N 1
ATOM 785 C CA . ALA A 1 98 ? 13.202 4.252 -21.182 1.00 92.44 98 ALA A CA 1
ATOM 786 C C . ALA A 1 98 ? 12.969 2.949 -21.962 1.00 92.44 98 ALA A C 1
ATOM 788 O O . ALA A 1 98 ? 12.090 2.871 -22.828 1.00 92.44 98 ALA A O 1
ATOM 789 N N . SER A 1 99 ? 13.729 1.904 -21.630 1.00 93.44 99 SER A N 1
ATOM 790 C CA . SER A 1 99 ? 13.607 0.632 -22.339 1.00 93.44 99 SER A CA 1
ATOM 791 C C . SER A 1 99 ? 12.223 -0.001 -22.114 1.00 93.44 99 SER A C 1
ATOM 793 O O . SER A 1 99 ? 11.607 0.191 -21.055 1.00 93.44 99 SER A O 1
ATOM 795 N N . PRO A 1 100 ? 11.727 -0.825 -23.060 1.00 93.81 100 PRO A N 1
ATOM 796 C CA . PRO A 1 100 ? 10.494 -1.581 -22.856 1.00 93.81 100 PRO A CA 1
ATOM 797 C C . PRO A 1 100 ? 10.514 -2.423 -21.573 1.00 93.81 100 PRO A C 1
ATOM 799 O O . PRO A 1 100 ? 9.487 -2.537 -20.905 1.00 93.81 100 PRO A O 1
ATOM 802 N N . GLN A 1 101 ? 11.683 -2.952 -21.182 1.00 92.75 101 GLN A N 1
ATOM 803 C CA . GLN A 1 101 ? 11.826 -3.728 -19.948 1.00 92.75 101 GLN A CA 1
ATOM 804 C C . GLN A 1 101 ? 11.600 -2.869 -18.697 1.00 92.75 101 GLN A C 1
ATOM 806 O O . GLN A 1 101 ? 10.931 -3.317 -17.771 1.00 92.75 101 GLN A O 1
ATOM 811 N N . GLN A 1 102 ? 12.102 -1.630 -18.666 1.00 91.69 102 GLN A N 1
ATOM 812 C CA . GLN A 1 102 ? 11.899 -0.712 -17.537 1.00 91.69 102 GLN A CA 1
ATOM 813 C C . GLN A 1 102 ? 10.428 -0.307 -17.393 1.00 91.69 102 GLN A C 1
ATOM 815 O O . GLN A 1 102 ? 9.882 -0.289 -16.289 1.00 91.69 102 GLN A O 1
ATOM 820 N N . ILE A 1 103 ? 9.760 -0.029 -18.517 1.00 93.31 103 ILE A N 1
ATOM 821 C CA . ILE A 1 103 ? 8.325 0.280 -18.533 1.00 93.31 103 ILE A CA 1
ATOM 822 C C . ILE A 1 103 ? 7.518 -0.922 -18.026 1.00 93.31 103 ILE A C 1
ATOM 824 O O . ILE A 1 103 ? 6.661 -0.762 -17.155 1.00 93.31 103 ILE A O 1
ATOM 828 N N . GLN A 1 104 ? 7.813 -2.124 -18.527 1.00 95.25 104 GLN A N 1
ATOM 829 C CA . GLN A 1 104 ? 7.149 -3.354 -18.098 1.00 95.25 104 GLN A CA 1
ATOM 830 C C . GLN A 1 104 ? 7.377 -3.635 -16.608 1.00 95.25 104 GLN A C 1
ATOM 832 O O . GLN A 1 104 ? 6.439 -3.998 -15.899 1.00 95.25 104 GLN A O 1
ATOM 837 N N . ALA A 1 105 ? 8.593 -3.413 -16.112 1.00 94.00 105 ALA A N 1
ATOM 838 C CA . ALA A 1 105 ? 8.924 -3.588 -14.706 1.00 94.00 105 ALA A CA 1
ATOM 839 C C . ALA A 1 105 ? 8.110 -2.662 -13.796 1.00 94.00 105 ALA A C 1
ATOM 841 O O . ALA A 1 105 ? 7.565 -3.123 -12.794 1.00 94.00 105 ALA A O 1
ATOM 842 N N . LEU A 1 106 ? 7.951 -1.384 -14.161 1.00 93.88 106 LEU A N 1
ATOM 843 C CA . LEU A 1 106 ? 7.095 -0.459 -13.412 1.00 93.88 106 LEU A CA 1
ATOM 844 C C . LEU A 1 106 ? 5.633 -0.938 -13.380 1.00 93.88 106 LEU A C 1
ATOM 846 O O . LEU A 1 106 ? 4.989 -0.897 -12.331 1.00 93.88 106 LEU A O 1
ATOM 850 N N . GLN A 1 107 ? 5.107 -1.411 -14.513 1.00 95.38 107 GLN A N 1
ATOM 851 C CA . GLN A 1 107 ? 3.734 -1.922 -14.608 1.00 95.38 107 GLN A CA 1
ATOM 852 C C . GLN A 1 107 ? 3.521 -3.161 -13.730 1.00 95.38 107 GLN A C 1
ATOM 854 O O . GLN A 1 107 ? 2.546 -3.224 -12.980 1.00 95.38 107 GLN A O 1
ATOM 859 N N . GLN A 1 108 ? 4.441 -4.126 -13.781 1.00 95.38 108 GLN A N 1
ATOM 860 C CA . GLN A 1 108 ? 4.381 -5.340 -12.963 1.00 95.38 108 GLN A CA 1
ATOM 861 C C . GLN A 1 108 ? 4.524 -5.024 -11.471 1.00 95.38 108 GLN A C 1
ATOM 863 O O . GLN A 1 108 ? 3.771 -5.549 -10.650 1.00 95.38 108 GLN A O 1
ATOM 868 N N . ALA A 1 109 ? 5.442 -4.123 -11.111 1.00 92.88 109 ALA A N 1
ATOM 869 C CA . ALA A 1 109 ? 5.608 -3.678 -9.733 1.00 92.88 109 ALA A CA 1
ATOM 870 C C . ALA A 1 109 ? 4.334 -3.010 -9.197 1.00 92.88 109 ALA A C 1
ATOM 872 O O . ALA A 1 109 ? 3.935 -3.280 -8.062 1.00 92.88 109 ALA A O 1
ATOM 873 N N . TYR A 1 110 ? 3.655 -2.201 -10.018 1.00 93.00 110 TYR A N 1
ATOM 874 C CA . TYR A 1 110 ? 2.356 -1.641 -9.658 1.00 93.00 110 TYR A CA 1
ATOM 875 C C . TYR A 1 110 ? 1.311 -2.742 -9.470 1.00 93.00 110 TYR A C 1
ATOM 877 O O . TYR A 1 110 ? 0.686 -2.789 -8.418 1.00 93.00 110 TYR A O 1
ATOM 885 N N . GLN A 1 111 ? 1.172 -3.687 -10.405 1.00 93.94 111 GLN A N 1
ATOM 886 C CA . GLN A 1 111 ? 0.241 -4.819 -10.268 1.00 93.94 111 GLN A CA 1
ATOM 887 C C . GLN A 1 111 ? 0.458 -5.595 -8.961 1.00 93.94 111 GLN A C 1
ATOM 889 O O . GLN A 1 111 ? -0.503 -5.863 -8.241 1.00 93.94 111 GLN A O 1
ATOM 894 N N . ILE A 1 112 ? 1.711 -5.875 -8.595 1.00 91.50 112 ILE A N 1
ATOM 895 C CA . ILE A 1 112 ? 2.060 -6.510 -7.317 1.00 91.50 112 ILE A CA 1
ATOM 896 C C . ILE A 1 112 ? 1.678 -5.628 -6.129 1.00 91.50 112 ILE A C 1
ATOM 898 O O . ILE A 1 112 ? 1.061 -6.122 -5.182 1.00 91.50 112 ILE A O 1
ATOM 902 N N . LYS A 1 113 ? 1.969 -4.320 -6.179 1.00 89.94 113 LYS A N 1
ATOM 903 C CA . LYS A 1 113 ? 1.520 -3.363 -5.154 1.00 89.94 113 LYS A CA 1
ATOM 904 C C . LYS A 1 113 ? -0.001 -3.415 -4.996 1.00 89.94 113 LYS A C 1
ATOM 906 O O . LYS A 1 113 ? -0.485 -3.412 -3.873 1.00 89.94 113 LYS A O 1
ATOM 911 N N . THR A 1 114 ? -0.754 -3.553 -6.081 1.00 90.25 114 THR A N 1
ATOM 912 C CA . THR A 1 114 ? -2.225 -3.592 -6.051 1.00 90.25 114 THR A CA 1
ATOM 913 C C . THR A 1 114 ? -2.808 -4.935 -5.588 1.00 90.25 114 THR A C 1
ATOM 915 O O . THR A 1 114 ? -3.986 -5.013 -5.238 1.00 90.25 114 THR A O 1
ATOM 918 N N . ASN A 1 115 ? -2.008 -6.007 -5.606 1.00 91.88 115 ASN A N 1
ATOM 919 C CA . ASN A 1 115 ? -2.493 -7.370 -5.421 1.00 91.88 115 ASN A CA 1
ATOM 920 C C . ASN A 1 115 ? -2.733 -7.711 -3.943 1.00 91.88 115 ASN A C 1
ATOM 922 O O . ASN A 1 115 ? -1.838 -8.169 -3.228 1.00 91.88 115 ASN A O 1
ATOM 926 N N . MET A 1 116 ? -3.981 -7.564 -3.509 1.00 89.94 116 MET A N 1
ATOM 927 C CA . MET A 1 116 ? -4.410 -7.809 -2.131 1.00 89.94 116 MET A CA 1
ATOM 928 C C . MET A 1 116 ? -4.208 -9.249 -1.633 1.00 89.94 116 MET A C 1
ATOM 930 O O . MET A 1 116 ? -4.209 -9.465 -0.423 1.00 89.94 116 MET A O 1
ATOM 934 N N . ALA A 1 117 ? -4.013 -10.230 -2.520 1.00 94.38 117 ALA A N 1
ATOM 935 C CA . ALA A 1 117 ? -3.754 -11.615 -2.122 1.00 94.38 117 ALA A CA 1
ATOM 936 C C . ALA A 1 117 ? -2.328 -11.834 -1.586 1.00 94.38 117 ALA A C 1
ATOM 938 O O . ALA A 1 117 ? -2.084 -12.807 -0.878 1.00 94.38 117 ALA A O 1
ATOM 939 N N . LEU A 1 118 ? -1.390 -10.937 -1.905 1.00 92.50 118 LEU A N 1
ATOM 940 C CA . LEU A 1 118 ? -0.012 -11.015 -1.423 1.00 92.50 118 LEU A CA 1
ATOM 941 C C . LEU A 1 118 ? 0.133 -10.334 -0.065 1.00 92.50 118 LEU A C 1
ATOM 943 O O . LEU A 1 118 ? -0.496 -9.301 0.190 1.00 92.50 118 LEU A O 1
ATOM 947 N N . SER A 1 119 ? 1.024 -10.863 0.769 1.00 94.38 119 SER A N 1
ATOM 948 C CA . SER A 1 119 ? 1.514 -10.156 1.953 1.00 94.38 119 SER A CA 1
ATOM 949 C C . SER A 1 119 ? 2.460 -9.008 1.586 1.00 94.38 119 SER A C 1
ATOM 951 O O . SER A 1 119 ? 2.952 -8.931 0.455 1.00 94.38 119 SER A O 1
ATOM 953 N N . ARG A 1 120 ? 2.745 -8.109 2.541 1.00 90.56 120 ARG A N 1
ATOM 954 C CA . ARG A 1 120 ? 3.699 -6.998 2.335 1.00 90.56 120 ARG A CA 1
ATOM 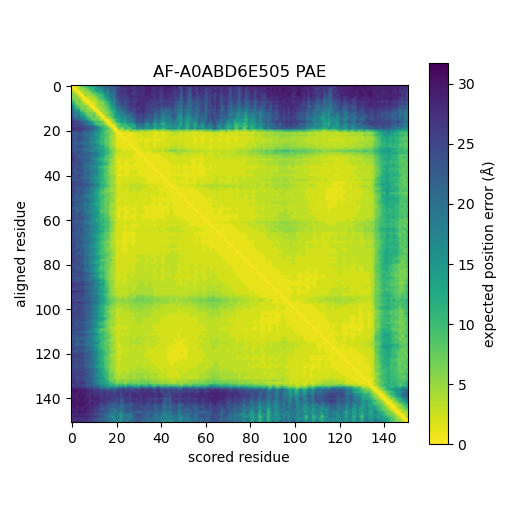955 C C . ARG A 1 120 ? 5.083 -7.531 1.971 1.00 90.56 120 ARG A C 1
ATOM 957 O O . ARG A 1 120 ? 5.709 -7.059 1.027 1.00 90.56 120 ARG A O 1
ATOM 964 N N . GLN A 1 121 ? 5.534 -8.555 2.692 1.00 92.44 121 GLN A N 1
ATOM 965 C CA . GLN A 1 121 ? 6.828 -9.184 2.464 1.00 92.44 121 GLN A CA 1
ATOM 966 C C . GLN A 1 121 ? 6.894 -9.857 1.088 1.00 92.44 121 GLN A C 1
ATOM 968 O O . GLN A 1 121 ? 7.870 -9.677 0.364 1.00 92.44 121 GLN A O 1
ATOM 973 N N . GLN A 1 122 ? 5.851 -10.591 0.689 1.00 94.69 122 GLN A N 1
ATOM 974 C CA . GLN A 1 122 ? 5.790 -11.217 -0.635 1.00 94.69 122 GLN A CA 1
ATOM 975 C C . GLN A 1 122 ? 5.794 -10.176 -1.755 1.00 94.69 122 GLN A C 1
ATOM 977 O O . GLN A 1 122 ? 6.555 -10.314 -2.712 1.00 94.69 122 GLN A O 1
ATOM 982 N N . ALA A 1 123 ? 4.978 -9.127 -1.627 1.00 92.25 123 ALA A N 1
ATOM 983 C CA . ALA A 1 123 ? 4.917 -8.048 -2.603 1.00 92.25 123 ALA A CA 1
ATOM 984 C C . ALA A 1 123 ? 6.270 -7.330 -2.737 1.00 92.25 123 ALA A C 1
ATOM 986 O O . ALA A 1 123 ? 6.742 -7.125 -3.854 1.00 92.25 123 ALA A O 1
ATOM 987 N N . SER A 1 124 ? 6.927 -7.021 -1.615 1.00 91.38 124 SER A N 1
ATOM 988 C CA . SER A 1 124 ? 8.264 -6.417 -1.590 1.00 91.38 124 SER A CA 1
ATOM 989 C C . SER A 1 124 ? 9.307 -7.311 -2.273 1.00 91.38 124 SER A C 1
ATOM 991 O O . SER A 1 124 ? 9.998 -6.868 -3.190 1.00 91.38 124 SER A O 1
ATOM 993 N N . ASN A 1 125 ? 9.353 -8.602 -1.929 1.00 92.38 125 ASN A N 1
ATOM 994 C CA . ASN A 1 125 ? 10.277 -9.556 -2.547 1.00 92.38 125 ASN A CA 1
ATOM 995 C C . ASN 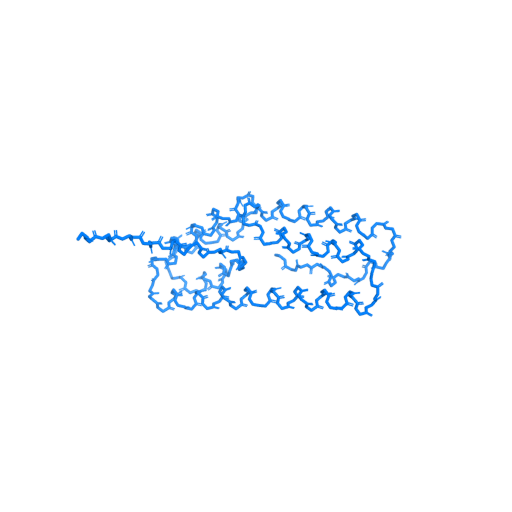A 1 125 ? 10.075 -9.655 -4.067 1.00 92.38 125 ASN A C 1
ATOM 997 O O . ASN A 1 125 ? 11.044 -9.625 -4.824 1.00 92.38 125 ASN A O 1
ATOM 1001 N N . GLN A 1 126 ? 8.824 -9.738 -4.528 1.00 94.19 126 GLN A N 1
ATOM 1002 C CA . GLN A 1 126 ? 8.519 -9.815 -5.959 1.00 94.19 126 GLN A CA 1
ATOM 1003 C C . GLN A 1 126 ? 8.870 -8.513 -6.696 1.00 94.19 126 GLN A C 1
ATOM 1005 O O . GLN A 1 126 ? 9.484 -8.574 -7.762 1.00 94.19 126 GLN A O 1
ATOM 1010 N N . LYS A 1 127 ? 8.557 -7.341 -6.118 1.00 91.88 127 LYS A N 1
ATOM 1011 C CA . LYS A 1 127 ? 8.965 -6.028 -6.656 1.00 91.88 127 LYS A CA 1
ATOM 1012 C C . LYS A 1 127 ? 10.488 -5.946 -6.809 1.00 91.88 127 LYS A C 1
ATOM 1014 O O . LYS A 1 127 ? 10.977 -5.585 -7.877 1.00 91.88 127 LYS A O 1
ATOM 1019 N N . ASN A 1 128 ? 11.234 -6.354 -5.782 1.00 89.75 128 ASN A N 1
ATOM 1020 C CA . ASN A 1 128 ? 12.697 -6.325 -5.787 1.00 89.75 128 ASN A CA 1
ATOM 1021 C C . ASN A 1 128 ? 13.300 -7.215 -6.881 1.00 89.75 128 ASN A C 1
ATOM 1023 O O . ASN A 1 128 ? 14.278 -6.826 -7.518 1.00 89.75 128 ASN A O 1
ATOM 1027 N N . LEU A 1 129 ? 12.716 -8.390 -7.134 1.00 90.75 129 LEU A N 1
ATOM 1028 C CA . LEU A 1 129 ? 13.153 -9.273 -8.220 1.00 90.75 129 LEU A CA 1
ATOM 1029 C C . LEU A 1 129 ? 12.913 -8.648 -9.600 1.00 90.75 129 LEU A C 1
ATOM 1031 O O . LEU A 1 129 ? 13.796 -8.694 -10.455 1.00 90.75 129 LEU A O 1
ATOM 1035 N N . ILE A 1 130 ? 11.750 -8.027 -9.806 1.00 91.31 130 ILE A N 1
ATOM 1036 C CA . ILE A 1 130 ? 11.417 -7.339 -11.060 1.00 91.31 130 ILE A CA 1
ATOM 1037 C C . ILE A 1 130 ? 12.394 -6.199 -11.329 1.00 91.31 130 ILE A C 1
ATOM 1039 O O . ILE A 1 130 ? 12.947 -6.102 -12.425 1.00 91.31 130 ILE A O 1
ATOM 1043 N N . TYR A 1 131 ? 12.650 -5.363 -10.324 1.00 88.56 131 TYR A N 1
ATOM 1044 C CA . TYR A 1 131 ? 13.576 -4.247 -10.467 1.00 88.56 131 TYR A CA 1
ATOM 1045 C C . TYR A 1 131 ? 15.010 -4.719 -10.665 1.00 88.56 131 TYR A C 1
ATOM 1047 O O . TYR A 1 131 ? 15.687 -4.230 -11.564 1.00 88.56 131 TYR A O 1
ATOM 1055 N N . ARG A 1 132 ? 15.460 -5.742 -9.934 1.00 87.50 132 ARG A N 1
ATOM 1056 C CA . ARG A 1 132 ? 16.772 -6.339 -10.190 1.00 87.50 132 ARG A CA 1
ATOM 1057 C C . ARG A 1 132 ? 16.902 -6.762 -11.652 1.00 87.50 132 ARG A C 1
ATOM 1059 O O . ARG A 1 132 ? 17.867 -6.383 -12.292 1.00 87.50 132 ARG A O 1
ATOM 1066 N N . ASN A 1 133 ? 15.922 -7.468 -12.206 1.00 88.19 133 ASN A N 1
ATOM 1067 C CA . ASN A 1 133 ? 15.997 -7.942 -13.589 1.00 88.19 133 ASN A CA 1
ATOM 1068 C C . ASN A 1 133 ? 15.956 -6.805 -14.622 1.00 88.19 133 ASN A C 1
ATOM 1070 O O . ASN A 1 133 ? 16.625 -6.891 -15.648 1.00 88.19 133 ASN A O 1
ATOM 1074 N N . ALA A 1 134 ? 15.200 -5.740 -14.355 1.00 87.62 134 ALA A N 1
ATOM 1075 C CA . ALA A 1 134 ? 15.062 -4.616 -15.277 1.00 87.62 134 ALA A CA 1
ATOM 1076 C C . ALA A 1 134 ? 16.248 -3.640 -15.252 1.00 87.62 134 ALA A C 1
ATOM 1078 O O . ALA A 1 134 ? 16.505 -2.979 -16.256 1.00 87.62 134 ALA A O 1
ATOM 1079 N N . TYR A 1 135 ? 16.966 -3.557 -14.127 1.00 80.88 135 TYR A N 1
ATOM 1080 C CA . TYR A 1 135 ? 18.059 -2.601 -13.917 1.00 80.88 135 TYR A CA 1
ATOM 1081 C C . TYR A 1 135 ? 19.447 -3.256 -13.753 1.00 80.88 135 TYR A C 1
ATOM 1083 O O . TYR A 1 135 ? 20.446 -2.542 -13.732 1.00 80.88 135 TYR A O 1
ATOM 1091 N N . ALA A 1 136 ? 19.555 -4.593 -13.721 1.00 70.81 136 ALA A N 1
ATOM 1092 C CA . ALA A 1 136 ? 20.826 -5.327 -13.579 1.00 70.81 136 ALA A CA 1
ATOM 1093 C C . ALA A 1 136 ? 21.854 -5.097 -14.705 1.00 70.81 136 ALA A C 1
ATOM 1095 O O . ALA A 1 136 ? 23.002 -5.503 -14.551 1.00 70.81 136 ALA A O 1
ATOM 1096 N N . TRP A 1 137 ? 21.477 -4.455 -15.815 1.00 48.94 137 TRP A N 1
ATOM 1097 C CA . TRP A 1 137 ? 22.344 -4.283 -16.989 1.00 48.94 137 TRP A CA 1
ATOM 1098 C C . TRP A 1 137 ? 22.654 -2.827 -17.365 1.00 48.94 137 TRP A C 1
ATOM 1100 O O . TRP A 1 137 ? 23.283 -2.589 -18.393 1.00 48.94 137 TRP A O 1
ATOM 1110 N N . GLY A 1 138 ? 22.284 -1.838 -16.546 1.00 49.09 138 GLY A N 1
ATOM 1111 C CA . GLY A 1 138 ? 22.604 -0.446 -16.870 1.00 49.09 138 GLY A CA 1
ATOM 1112 C C . GLY A 1 138 ? 22.192 0.558 -15.806 1.00 49.09 138 GLY A C 1
ATOM 1113 O O . GLY A 1 138 ? 21.134 1.163 -15.928 1.00 49.09 138 GLY A O 1
ATOM 1114 N N . SER A 1 139 ? 23.029 0.719 -14.777 1.00 46.03 139 SER A N 1
ATOM 1115 C CA . SER A 1 139 ? 23.233 1.950 -13.991 1.00 46.03 139 SER A CA 1
ATOM 1116 C C . SER A 1 139 ? 23.897 1.588 -12.658 1.00 46.03 139 SER A C 1
ATOM 1118 O O . SER A 1 139 ? 23.257 1.085 -11.740 1.00 46.03 139 SER A O 1
ATOM 1120 N N . THR A 1 140 ? 25.194 1.861 -12.544 1.00 43.81 140 THR A N 1
ATOM 1121 C CA . THR A 1 140 ? 25.938 1.925 -11.276 1.00 43.81 140 THR A CA 1
ATOM 1122 C C . THR A 1 140 ? 25.737 3.265 -10.563 1.00 43.81 140 THR A C 1
ATOM 1124 O O . THR A 1 140 ? 26.597 3.665 -9.783 1.00 43.81 140 THR A O 1
ATOM 1127 N N . ASP A 1 141 ? 24.648 3.995 -10.826 1.00 46.12 141 ASP A N 1
ATOM 1128 C CA . ASP A 1 141 ? 24.346 5.205 -10.063 1.00 46.12 141 ASP A CA 1
ATOM 1129 C C . ASP A 1 141 ? 23.424 4.849 -8.894 1.00 46.12 141 ASP A C 1
ATOM 1131 O O . ASP A 1 141 ? 22.201 4.978 -8.931 1.00 46.12 141 ASP A O 1
ATOM 1135 N N . SER A 1 142 ? 24.054 4.342 -7.836 1.00 44.06 142 SER A N 1
ATOM 1136 C CA . SER A 1 142 ? 23.477 3.957 -6.545 1.00 44.06 142 SER A CA 1
ATOM 1137 C C . SER A 1 142 ? 22.926 5.143 -5.731 1.00 44.06 142 SER A C 1
ATOM 1139 O O . SER A 1 142 ? 22.936 5.108 -4.503 1.00 44.06 142 SER A O 1
ATOM 1141 N N . ARG A 1 143 ? 22.518 6.229 -6.398 1.00 44.91 143 ARG A N 1
ATOM 1142 C CA . ARG A 1 143 ? 22.017 7.467 -5.787 1.00 44.91 143 ARG A CA 1
ATOM 1143 C C . ARG A 1 143 ? 20.548 7.749 -6.076 1.00 44.91 143 ARG A C 1
ATOM 1145 O O . ARG A 1 143 ? 19.968 8.578 -5.379 1.00 44.91 143 ARG A O 1
ATOM 1152 N N . ASP A 1 144 ? 19.931 7.067 -7.040 1.00 47.25 144 ASP A N 1
ATOM 1153 C CA . ASP A 1 144 ? 18.515 7.276 -7.346 1.00 47.25 144 ASP A CA 1
ATOM 1154 C C . ASP A 1 144 ? 17.608 6.326 -6.543 1.00 47.25 144 ASP A C 1
ATOM 1156 O O . ASP A 1 144 ? 16.962 5.425 -7.077 1.00 47.25 144 ASP A O 1
ATOM 1160 N N . ASN A 1 145 ? 17.542 6.552 -5.226 1.00 45.84 145 ASN A N 1
ATOM 1161 C CA . ASN A 1 145 ? 16.554 5.919 -4.340 1.00 45.84 145 ASN A CA 1
ATOM 1162 C C . ASN A 1 145 ? 15.108 6.380 -4.643 1.00 45.84 145 ASN A C 1
ATOM 1164 O O . ASN A 1 145 ? 14.177 5.930 -3.985 1.00 45.84 145 ASN A O 1
ATOM 1168 N N . SER A 1 146 ? 14.862 7.232 -5.654 1.00 47.19 146 SER A N 1
ATOM 1169 C CA . SER A 1 146 ? 13.501 7.692 -6.002 1.00 47.19 146 SER A CA 1
ATOM 1170 C C . SER A 1 146 ? 12.591 6.585 -6.557 1.00 47.19 146 SER A C 1
ATOM 1172 O O . SER A 1 146 ? 11.371 6.763 -6.721 1.00 47.19 146 SER A O 1
ATOM 1174 N N . PHE A 1 147 ? 13.172 5.423 -6.866 1.00 51.19 147 PHE A N 1
ATOM 1175 C CA . PHE A 1 147 ? 12.430 4.258 -7.326 1.00 51.19 147 PHE A CA 1
ATOM 1176 C C . PHE A 1 147 ? 11.888 3.382 -6.195 1.00 51.19 147 PHE A C 1
ATOM 1178 O O . PHE A 1 147 ? 11.006 2.548 -6.437 1.00 51.19 147 PHE A O 1
ATOM 1185 N N . GLU A 1 148 ? 12.355 3.612 -4.969 1.00 51.31 148 GLU A N 1
ATOM 1186 C CA . GLU A 1 148 ? 11.788 3.007 -3.779 1.00 51.31 148 GLU A CA 1
ATOM 1187 C C . GLU A 1 148 ? 10.402 3.626 -3.566 1.00 51.31 148 GLU A C 1
ATOM 1189 O O . GLU A 1 148 ? 10.209 4.839 -3.494 1.00 51.31 148 GLU A O 1
ATOM 1194 N N . TRP A 1 149 ? 9.381 2.781 -3.641 1.00 58.12 149 TRP A N 1
ATOM 1195 C CA . TRP A 1 149 ? 8.070 3.161 -3.151 1.00 58.12 149 TRP A CA 1
ATOM 1196 C C . TRP A 1 149 ? 8.178 3.001 -1.647 1.00 58.12 149 TRP A C 1
ATOM 1198 O O . TRP A 1 149 ? 8.359 1.863 -1.217 1.00 58.12 149 TRP A O 1
ATOM 1208 N N . ASP A 1 150 ? 8.129 4.107 -0.906 1.00 47.94 150 ASP A N 1
ATOM 1209 C CA . ASP A 1 150 ? 7.990 4.077 0.548 1.00 47.94 150 ASP A CA 1
ATOM 1210 C C . ASP A 1 150 ? 6.759 3.200 0.863 1.00 47.94 150 ASP A C 1
ATOM 1212 O O . ASP A 1 150 ? 5.625 3.582 0.559 1.00 47.94 150 ASP A O 1
ATOM 1216 N N . ASP A 1 151 ? 7.011 1.966 1.311 1.00 49.44 151 ASP A N 1
ATOM 1217 C CA . ASP A 1 151 ? 6.027 0.953 1.725 1.00 49.44 151 ASP A CA 1
ATOM 1218 C C . ASP A 1 151 ? 5.966 0.902 3.262 1.00 49.44 151 ASP A C 1
ATOM 1220 O O . ASP A 1 151 ? 7.040 1.021 3.901 1.00 49.44 151 ASP A O 1
#

Radius of gyration: 19.55 Å; Cα contacts (8 Å, |Δi|>4): 96; chains: 1; bounding box: 74×24×48 Å

Mean predicted aligned error: 8.83 Å

pLDDT: mean 82.78, std 19.27, range [37.03, 97.75]

Organism: NCBI:txid75299